Protein AF-A0A2Z6U5D7-F1 (afdb_monomer_lite)

Sequence (70 aa):
MRDLKTGEGWLYLAVVMDLYSHGLVDWHISTHMTTNFVIKAFKKANRLNCPTKGLLFHSDRGSQYTSKRF

Structure (mmCIF, N/CA/C/O backbone):
data_AF-A0A2Z6U5D7-F1
#
_entry.id   AF-A0A2Z6U5D7-F1
#
loop_
_atom_site.group_PDB
_atom_site.id
_atom_site.type_symbol
_atom_site.label_atom_id
_atom_site.label_alt_id
_atom_site.label_comp_id
_atom_site.label_asym_id
_atom_site.label_entity_id
_atom_site.label_seq_id
_atom_site.pdbx_PDB_ins_code
_atom_site.Cartn_x
_atom_site.Cartn_y
_atom_site.Cartn_z
_atom_site.occupancy
_atom_site.B_iso_or_equiv
_atom_site.auth_seq_id
_atom_site.auth_comp_id
_atom_site.auth_asym_id
_atom_site.auth_atom_id
_atom_site.pdbx_PDB_model_num
ATOM 1 N N . MET A 1 1 ? -4.613 1.101 -7.794 1.00 78.44 1 MET A N 1
ATOM 2 C CA . MET A 1 1 ? -3.199 1.017 -8.225 1.00 78.44 1 MET A CA 1
ATOM 3 C C . MET A 1 1 ? -3.031 1.708 -9.578 1.00 78.44 1 MET A C 1
ATOM 5 O O . MET A 1 1 ? -4.018 1.814 -10.297 1.00 78.44 1 MET A O 1
ATOM 9 N N . ARG A 1 2 ? -1.848 2.250 -9.907 1.00 83.12 2 ARG A N 1
ATOM 10 C CA . ARG A 1 2 ? -1.577 2.871 -11.219 1.00 83.12 2 ARG A CA 1
ATOM 11 C C . ARG A 1 2 ? -0.260 2.401 -11.824 1.00 83.12 2 ARG A C 1
ATOM 13 O O . ARG A 1 2 ? 0.738 2.304 -11.111 1.00 83.12 2 ARG A O 1
ATOM 20 N N . ASP A 1 3 ? -0.273 2.222 -13.138 1.00 87.56 3 ASP A N 1
ATOM 21 C CA . ASP A 1 3 ? 0.902 1.896 -13.941 1.00 87.56 3 ASP A CA 1
ATOM 22 C C . ASP A 1 3 ? 1.460 3.179 -14.562 1.00 87.56 3 ASP A C 1
ATOM 24 O O . ASP A 1 3 ? 0.720 4.012 -15.092 1.00 87.56 3 ASP A O 1
ATOM 28 N N . LEU A 1 4 ? 2.772 3.358 -14.470 1.00 88.44 4 LEU A N 1
ATOM 29 C CA . LEU A 1 4 ? 3.492 4.545 -14.910 1.00 88.44 4 LEU A CA 1
ATOM 30 C C . LEU A 1 4 ? 4.548 4.124 -15.928 1.00 88.44 4 LEU A C 1
ATOM 32 O O . LEU A 1 4 ? 5.434 3.328 -15.624 1.00 88.44 4 LEU A O 1
ATOM 36 N N . LYS A 1 5 ? 4.472 4.673 -17.139 1.00 88.9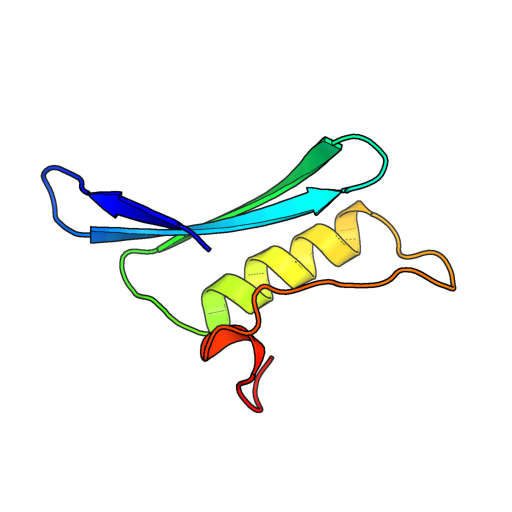4 5 LYS A N 1
ATOM 37 C CA . LYS A 1 5 ? 5.485 4.453 -18.172 1.00 88.94 5 LYS A CA 1
ATOM 38 C C . LYS A 1 5 ? 6.602 5.484 -18.013 1.00 88.94 5 LYS A C 1
ATOM 40 O O . LYS A 1 5 ? 6.335 6.681 -18.092 1.00 88.94 5 LYS A O 1
ATOM 45 N N . THR A 1 6 ? 7.834 5.031 -17.803 1.00 90.69 6 THR A N 1
ATOM 46 C CA . THR A 1 6 ? 9.034 5.877 -17.727 1.00 90.69 6 THR A CA 1
ATOM 47 C C . THR A 1 6 ? 10.019 5.525 -18.842 1.00 90.69 6 THR A C 1
ATOM 49 O O . THR A 1 6 ? 9.836 4.541 -19.562 1.00 90.69 6 THR A O 1
ATOM 52 N N . GLY A 1 7 ? 11.079 6.327 -18.996 1.00 88.62 7 GLY A N 1
ATOM 53 C CA . GLY A 1 7 ? 12.172 6.026 -19.931 1.00 88.62 7 GLY A CA 1
ATOM 54 C C . GLY A 1 7 ? 12.960 4.758 -19.577 1.00 88.62 7 GLY A C 1
ATOM 55 O O . GLY A 1 7 ? 13.633 4.204 -20.437 1.00 88.62 7 GLY A O 1
ATOM 56 N N . GLU A 1 8 ? 12.839 4.276 -18.339 1.00 86.88 8 GLU A N 1
ATOM 57 C CA . GLU A 1 8 ? 13.530 3.087 -17.823 1.00 86.88 8 GLU A CA 1
ATOM 58 C C . GLU A 1 8 ? 12.624 1.841 -17.786 1.00 86.88 8 GLU A C 1
ATOM 60 O O . GLU A 1 8 ? 13.077 0.754 -17.434 1.00 86.88 8 GLU A O 1
ATOM 65 N N . GLY A 1 9 ? 11.343 1.977 -18.149 1.00 89.56 9 GLY A N 1
ATOM 66 C CA . GLY A 1 9 ? 10.373 0.882 -18.167 1.00 89.56 9 GLY A CA 1
ATOM 67 C C . GLY A 1 9 ? 9.083 1.200 -17.414 1.00 89.56 9 GLY A C 1
ATOM 68 O O . GLY A 1 9 ? 8.649 2.348 -17.326 1.00 89.56 9 GLY A O 1
ATOM 69 N N . TRP A 1 10 ? 8.423 0.160 -16.908 1.00 90.50 10 TRP A N 1
ATOM 70 C CA . TRP A 1 10 ? 7.178 0.298 -16.152 1.00 90.50 10 TRP A CA 1
ATOM 71 C C . TRP A 1 10 ? 7.456 0.453 -14.658 1.00 90.50 10 TRP A C 1
ATOM 73 O O . TRP A 1 10 ? 8.195 -0.331 -14.064 1.00 90.50 10 TRP A O 1
ATOM 83 N N . LEU A 1 11 ? 6.808 1.441 -14.050 1.00 90.75 11 LEU A N 1
ATOM 84 C CA . LEU A 1 11 ? 6.722 1.620 -12.609 1.00 90.75 11 LEU A CA 1
ATOM 85 C C . LEU A 1 11 ? 5.281 1.431 -12.142 1.00 90.75 11 LEU A C 1
ATOM 87 O O . LEU A 1 11 ? 4.321 1.731 -12.845 1.00 90.75 11 LEU A O 1
ATOM 91 N N . TYR A 1 12 ? 5.150 0.972 -10.911 1.00 89.00 12 TYR A N 1
ATOM 92 C CA . TYR A 1 12 ? 3.898 0.616 -10.272 1.00 89.00 12 TYR A CA 1
ATOM 93 C C . TYR A 1 12 ? 3.708 1.475 -9.026 1.00 89.00 12 TYR A C 1
ATOM 95 O O . TYR A 1 12 ? 4.549 1.455 -8.127 1.00 89.00 12 TYR A O 1
ATOM 103 N N . LEU A 1 13 ? 2.609 2.225 -8.968 1.00 89.88 13 LEU A N 1
ATOM 104 C CA . LEU A 1 13 ? 2.283 3.153 -7.887 1.00 89.88 13 LEU A CA 1
ATOM 105 C C . LEU A 1 13 ? 1.057 2.661 -7.103 1.00 89.88 13 LEU A C 1
ATOM 107 O O . LEU A 1 13 ? -0.045 2.536 -7.649 1.00 89.88 13 LEU A O 1
ATOM 111 N N . ALA A 1 14 ? 1.228 2.444 -5.797 1.00 90.50 14 ALA A N 1
ATOM 112 C CA . ALA A 1 14 ? 0.120 2.297 -4.854 1.00 90.50 14 ALA A CA 1
ATOM 113 C C . ALA A 1 14 ? -0.024 3.576 -4.034 1.00 90.50 14 ALA A C 1
ATOM 115 O O . ALA A 1 14 ? 0.957 4.088 -3.500 1.00 90.50 14 ALA A O 1
ATOM 116 N N . VAL A 1 15 ? -1.258 4.059 -3.922 1.00 89.75 15 VAL A N 1
ATOM 117 C CA . VAL A 1 15 ? -1.629 5.237 -3.134 1.00 89.75 15 VAL A CA 1
ATOM 118 C C . VAL A 1 15 ? -2.724 4.822 -2.163 1.00 89.75 15 VAL A C 1
ATOM 120 O O . VAL A 1 15 ? -3.650 4.109 -2.549 1.00 89.75 15 VAL A O 1
ATOM 123 N N . VAL A 1 16 ? -2.616 5.277 -0.919 1.00 88.56 16 VAL A N 1
ATOM 124 C CA . VAL A 1 16 ? -3.676 5.215 0.085 1.00 88.56 16 VAL A CA 1
ATOM 125 C C . VAL A 1 16 ? -4.191 6.632 0.295 1.00 88.56 16 VAL A C 1
ATOM 127 O O . VAL A 1 16 ? -3.429 7.537 0.636 1.00 88.56 16 VAL A O 1
ATOM 130 N N . MET A 1 17 ? -5.484 6.822 0.060 1.00 89.12 17 MET A N 1
ATOM 131 C CA . MET A 1 17 ? -6.162 8.109 0.158 1.00 89.12 17 MET A CA 1
ATOM 132 C C . MET A 1 17 ? -7.220 8.036 1.253 1.00 89.12 17 MET A C 1
ATOM 134 O O . MET A 1 17 ? -7.902 7.020 1.389 1.00 89.12 17 MET A O 1
ATOM 138 N N . ASP A 1 18 ? -7.353 9.115 2.014 1.00 86.50 18 ASP A N 1
ATOM 139 C CA . ASP A 1 18 ? -8.508 9.326 2.871 1.00 86.50 18 ASP A CA 1
ATOM 140 C C . ASP A 1 18 ? -9.653 9.882 2.018 1.00 86.50 18 ASP A C 1
ATOM 142 O O . ASP A 1 18 ? -9.541 10.954 1.424 1.00 86.50 18 ASP A O 1
ATOM 146 N N . LEU A 1 19 ? -10.753 9.135 1.945 1.00 85.69 19 LEU A N 1
ATOM 147 C CA . LEU A 1 19 ? -11.925 9.514 1.160 1.00 85.69 19 LEU A CA 1
ATOM 148 C C . LEU A 1 19 ? -12.730 10.650 1.796 1.00 85.69 19 LEU A C 1
ATOM 150 O O . LEU A 1 19 ? -13.498 11.289 1.087 1.00 85.69 19 LEU A O 1
ATOM 154 N N . TYR A 1 20 ? -12.574 10.907 3.098 1.00 83.62 20 TYR A N 1
ATOM 155 C CA . TYR A 1 20 ? -13.272 12.005 3.765 1.00 83.62 20 TYR A CA 1
ATOM 156 C C . TYR A 1 20 ? -12.607 13.352 3.465 1.00 83.62 20 TYR A C 1
ATOM 158 O O . TYR A 1 20 ? -13.264 14.290 3.023 1.00 83.62 20 TYR A O 1
ATOM 166 N N . SER A 1 21 ? -11.293 13.445 3.682 1.00 83.56 21 SER A N 1
ATOM 167 C CA . SER A 1 21 ? -10.538 14.687 3.473 1.00 83.56 21 SER A CA 1
ATOM 168 C C . SER A 1 21 ? -10.011 14.868 2.046 1.00 83.56 21 SER A C 1
ATOM 170 O O . SER A 1 21 ? -9.442 15.913 1.739 1.00 83.56 21 SER A O 1
ATOM 172 N N . HIS A 1 22 ? -10.147 13.850 1.187 1.00 84.06 22 HIS A N 1
ATOM 173 C CA . HIS A 1 22 ? -9.446 13.744 -0.101 1.00 84.06 22 HIS A CA 1
ATOM 174 C C . HIS A 1 22 ? -7.912 13.843 0.023 1.00 84.06 22 HIS A C 1
ATOM 176 O O . HIS A 1 22 ? -7.206 14.087 -0.958 1.00 84.06 22 HIS A O 1
ATOM 182 N N . GLY A 1 23 ? -7.381 13.645 1.233 1.00 84.81 23 GLY A N 1
ATOM 183 C CA . GLY A 1 23 ? -5.962 13.728 1.534 1.00 84.81 23 GLY A CA 1
ATOM 184 C C . GLY A 1 23 ? -5.206 12.468 1.121 1.00 84.81 23 GLY A C 1
ATOM 185 O O . GLY A 1 23 ? -5.684 11.341 1.274 1.00 84.81 23 GLY A O 1
ATOM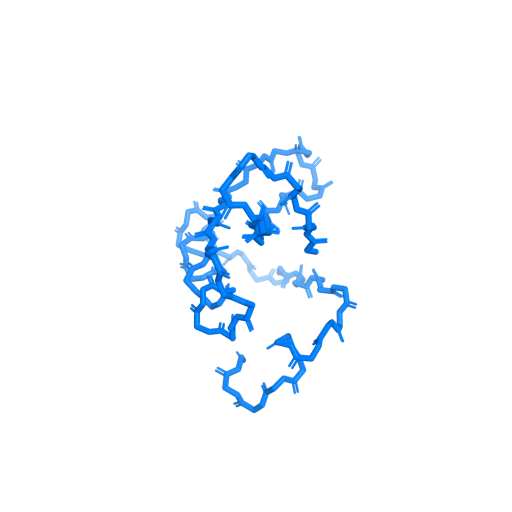 186 N N . LEU A 1 24 ? -3.982 12.650 0.626 1.00 86.62 24 LEU A N 1
ATOM 187 C CA . LEU A 1 24 ? -3.074 11.541 0.355 1.00 86.62 24 LEU A CA 1
ATOM 188 C C . LEU A 1 24 ? -2.387 11.126 1.662 1.00 86.62 24 LEU A C 1
ATOM 190 O O . LEU A 1 24 ? -1.610 11.890 2.226 1.00 86.62 24 LEU A O 1
ATOM 194 N N . VAL A 1 25 ? -2.680 9.913 2.134 1.00 87.00 25 VAL A N 1
ATOM 195 C CA . VAL A 1 25 ? -2.196 9.406 3.428 1.00 87.00 25 VAL A CA 1
ATOM 196 C C . VAL A 1 25 ? -0.816 8.778 3.276 1.00 87.00 25 VAL A C 1
ATOM 198 O O . VAL A 1 25 ? 0.078 9.017 4.083 1.00 87.00 25 VAL A O 1
ATOM 201 N N . ASP A 1 26 ? -0.635 7.959 2.239 1.00 89.00 26 ASP A N 1
ATOM 202 C CA . ASP A 1 26 ? 0.662 7.378 1.911 1.00 89.00 26 ASP A CA 1
ATOM 203 C C . ASP A 1 26 ? 0.725 6.902 0.458 1.00 89.00 26 ASP A C 1
ATOM 205 O O . ASP A 1 26 ? -0.298 6.686 -0.195 1.00 89.00 26 ASP A O 1
ATOM 209 N N . TRP A 1 27 ? 1.938 6.701 -0.049 1.00 89.81 27 TRP A N 1
ATOM 210 C CA . TRP A 1 27 ? 2.171 6.133 -1.368 1.00 89.81 27 TRP A CA 1
ATOM 211 C C . TRP A 1 27 ? 3.490 5.367 -1.429 1.00 89.81 27 TRP A C 1
ATOM 213 O O . TRP A 1 27 ? 4.411 5.594 -0.647 1.00 89.81 27 TRP A O 1
ATOM 223 N N . HIS A 1 28 ? 3.587 4.446 -2.383 1.00 89.00 28 HIS A N 1
ATOM 224 C CA . HIS A 1 28 ? 4.807 3.690 -2.626 1.00 89.00 28 HIS A CA 1
ATOM 225 C C . HIS A 1 28 ? 4.931 3.331 -4.108 1.00 89.00 28 HIS A C 1
ATOM 227 O O . HIS A 1 28 ? 3.951 2.927 -4.738 1.00 89.00 28 HIS A O 1
ATOM 233 N N . ILE A 1 29 ? 6.148 3.451 -4.645 1.00 89.69 29 ILE A N 1
ATOM 234 C CA . ILE A 1 29 ? 6.493 3.090 -6.027 1.00 89.69 29 ILE A CA 1
ATOM 235 C C . ILE A 1 29 ? 7.365 1.831 -6.029 1.00 89.69 29 ILE A C 1
ATOM 237 O O . ILE A 1 29 ? 8.135 1.599 -5.092 1.00 89.69 29 ILE A O 1
ATOM 241 N N . SER A 1 30 ? 7.231 0.999 -7.059 1.00 87.88 30 SER A N 1
ATOM 242 C CA . SER A 1 30 ? 8.119 -0.135 -7.319 1.00 87.88 30 SER A CA 1
ATOM 243 C C . SER A 1 30 ? 8.252 -0.404 -8.817 1.00 87.88 30 SER A C 1
ATOM 245 O O . SER A 1 30 ? 7.334 -0.133 -9.581 1.00 87.88 30 SER A O 1
ATOM 247 N N . THR A 1 31 ? 9.370 -0.990 -9.235 1.00 88.62 31 THR A N 1
ATOM 248 C CA . THR A 1 31 ? 9.558 -1.561 -10.580 1.00 88.62 31 THR A CA 1
ATOM 249 C C . THR A 1 31 ? 8.837 -2.904 -10.751 1.00 88.62 31 THR A C 1
ATOM 251 O O . THR A 1 31 ? 8.663 -3.377 -11.871 1.00 88.62 31 THR A O 1
ATOM 254 N N . HIS A 1 32 ? 8.380 -3.524 -9.653 1.00 84.44 32 HIS A N 1
ATOM 255 C CA . HIS A 1 32 ? 7.690 -4.811 -9.671 1.00 84.44 32 HIS A CA 1
ATOM 256 C C . HIS A 1 32 ? 6.356 -4.760 -8.929 1.00 84.44 32 HIS A C 1
ATOM 258 O O . HIS A 1 32 ? 6.263 -4.376 -7.760 1.00 84.44 32 HIS A O 1
ATOM 264 N N . MET A 1 33 ? 5.319 -5.255 -9.593 1.00 79.94 33 MET A N 1
ATOM 265 C CA . MET A 1 33 ? 3.975 -5.353 -9.048 1.00 79.94 33 MET A CA 1
ATOM 266 C C . MET A 1 33 ? 3.869 -6.534 -8.063 1.00 79.94 33 MET A C 1
ATOM 268 O O . MET A 1 33 ? 3.579 -7.665 -8.444 1.00 79.94 33 MET A O 1
ATOM 272 N N . THR A 1 34 ? 4.133 -6.273 -6.778 1.00 83.19 34 THR A N 1
ATOM 273 C CA . THR A 1 34 ? 4.164 -7.290 -5.706 1.00 83.19 34 THR A CA 1
ATOM 274 C C . THR A 1 34 ? 3.194 -6.979 -4.562 1.00 83.19 34 THR A C 1
ATOM 276 O O . THR A 1 34 ? 2.949 -5.827 -4.227 1.00 83.19 34 THR A O 1
ATOM 279 N N . THR A 1 35 ? 2.686 -7.997 -3.864 1.00 82.94 35 THR A N 1
ATOM 280 C CA . THR A 1 35 ? 1.842 -7.780 -2.671 1.00 82.94 35 THR A CA 1
ATOM 281 C C . THR A 1 35 ? 2.575 -6.999 -1.571 1.00 82.94 35 THR A C 1
ATOM 283 O O . THR A 1 35 ? 1.992 -6.171 -0.874 1.00 82.94 35 THR A O 1
ATOM 286 N N . ASN A 1 36 ? 3.880 -7.231 -1.415 1.00 83.31 36 ASN A N 1
ATOM 287 C CA . ASN A 1 36 ? 4.667 -6.655 -0.324 1.00 83.31 36 ASN A CA 1
ATOM 288 C C . ASN A 1 36 ? 4.700 -5.128 -0.335 1.00 83.31 36 ASN A C 1
ATOM 290 O O . ASN A 1 36 ? 4.685 -4.520 0.734 1.00 83.31 36 ASN A O 1
ATOM 294 N N . PHE A 1 37 ? 4.770 -4.502 -1.511 1.00 85.19 37 PHE A N 1
ATOM 295 C CA . PHE A 1 37 ? 4.838 -3.044 -1.575 1.00 85.19 37 PHE A CA 1
ATOM 296 C C . PHE A 1 37 ? 3.469 -2.414 -1.243 1.00 85.19 37 PHE A C 1
ATOM 298 O O . PHE A 1 37 ? 3.417 -1.424 -0.514 1.00 85.19 37 PHE A O 1
ATOM 305 N N . VAL A 1 38 ? 2.365 -3.052 -1.651 1.00 83.75 38 VAL A N 1
ATOM 306 C CA . VAL A 1 38 ? 0.997 -2.650 -1.283 1.00 83.75 38 VAL A CA 1
ATOM 307 C C . VAL A 1 38 ? 0.776 -2.744 0.232 1.00 83.75 38 VAL A C 1
ATOM 309 O O . VAL A 1 38 ? 0.269 -1.807 0.848 1.00 83.75 38 VAL A O 1
ATOM 312 N N . ILE A 1 39 ? 1.233 -3.834 0.861 1.00 86.81 39 ILE A N 1
ATOM 313 C CA . ILE A 1 39 ? 1.174 -4.002 2.323 1.00 86.81 39 ILE A CA 1
ATOM 314 C C . ILE A 1 39 ? 1.963 -2.901 3.039 1.00 86.81 39 ILE A C 1
ATOM 316 O O . ILE A 1 39 ? 1.531 -2.421 4.087 1.00 86.81 39 ILE A O 1
ATOM 320 N N . LYS A 1 40 ? 3.128 -2.497 2.513 1.00 86.12 40 LYS A N 1
ATOM 321 C CA . LYS A 1 40 ? 3.935 -1.425 3.117 1.00 86.12 40 LYS A CA 1
ATOM 322 C C . LYS A 1 40 ? 3.179 -0.098 3.132 1.00 86.12 40 LYS A C 1
ATOM 324 O O . LYS A 1 40 ? 3.089 0.505 4.201 1.00 86.12 40 LYS A O 1
ATOM 329 N N . ALA A 1 41 ? 2.603 0.297 1.995 1.00 85.56 41 ALA A N 1
ATOM 330 C CA . ALA A 1 41 ? 1.801 1.516 1.887 1.00 85.56 41 ALA A CA 1
ATOM 331 C C . ALA A 1 41 ? 0.597 1.480 2.846 1.00 85.56 41 ALA A C 1
ATOM 333 O O . ALA A 1 41 ? 0.366 2.415 3.611 1.00 85.56 41 ALA A O 1
ATOM 334 N N . PHE A 1 42 ? -0.119 0.350 2.901 1.00 86.56 42 PHE A N 1
ATOM 335 C CA . PHE A 1 42 ? -1.243 0.180 3.823 1.00 86.56 42 PHE A CA 1
ATOM 336 C C . PHE A 1 42 ? -0.821 0.271 5.298 1.00 86.56 42 PHE A C 1
ATOM 338 O O . PHE A 1 42 ? -1.428 1.001 6.076 1.00 86.56 42 PHE A O 1
ATOM 345 N N . LYS A 1 43 ? 0.249 -0.425 5.706 1.00 86.75 43 LYS A N 1
ATOM 346 C CA . LYS A 1 43 ? 0.719 -0.423 7.103 1.00 86.75 43 LYS A CA 1
ATOM 347 C C . LYS A 1 43 ? 1.195 0.946 7.573 1.00 86.75 43 LYS A C 1
ATOM 349 O O . LYS A 1 43 ? 1.099 1.233 8.766 1.00 86.75 43 LYS A O 1
ATOM 354 N N . LYS A 1 44 ? 1.773 1.756 6.687 1.00 84.69 44 LYS A N 1
ATOM 355 C CA . LYS A 1 44 ? 2.185 3.120 7.024 1.00 84.69 44 LYS A CA 1
ATOM 356 C C . LYS A 1 44 ? 0.966 4.037 7.100 1.00 84.69 44 LYS A C 1
ATOM 358 O O . LYS A 1 44 ? 0.812 4.706 8.117 1.00 84.69 44 LYS A O 1
ATOM 363 N N . ALA A 1 45 ? 0.041 3.957 6.145 1.00 84.88 45 ALA A N 1
ATOM 364 C CA . ALA A 1 45 ? -1.218 4.696 6.212 1.00 84.88 45 ALA A CA 1
ATOM 365 C C . ALA A 1 45 ? -2.040 4.375 7.476 1.00 84.88 45 ALA A C 1
ATOM 367 O O . ALA A 1 45 ? -2.506 5.279 8.163 1.00 84.88 45 ALA A O 1
ATOM 368 N N . ASN A 1 46 ? -2.136 3.095 7.847 1.00 84.25 46 ASN A N 1
ATOM 369 C CA . ASN A 1 46 ? -2.834 2.656 9.056 1.00 84.25 46 ASN A CA 1
ATOM 370 C C . ASN A 1 46 ? -2.191 3.188 10.347 1.00 84.25 46 ASN A C 1
ATOM 372 O O . ASN A 1 46 ? -2.876 3.391 11.340 1.00 84.25 46 ASN A O 1
ATOM 376 N N . ARG A 1 47 ? -0.873 3.420 10.359 1.00 83.12 47 ARG A N 1
ATOM 377 C CA . ARG A 1 47 ? -0.203 4.047 11.509 1.00 83.12 47 ARG A CA 1
ATOM 378 C C . ARG A 1 47 ? -0.433 5.552 11.568 1.00 83.12 47 ARG A C 1
ATOM 380 O O . ARG A 1 47 ? -0.574 6.077 12.663 1.00 83.12 47 ARG A O 1
ATOM 387 N N . LEU A 1 48 ? -0.453 6.225 10.418 1.00 79.50 48 LEU A N 1
ATOM 388 C CA . LEU A 1 48 ? -0.612 7.680 10.336 1.00 79.50 48 LEU A CA 1
ATOM 389 C C . LEU A 1 48 ? -2.032 8.137 10.685 1.00 79.50 48 LEU A C 1
ATOM 391 O O . LEU A 1 48 ? -2.194 9.168 11.324 1.00 79.50 48 LEU A O 1
ATOM 395 N N . ASN A 1 49 ? -3.045 7.353 10.309 1.00 75.69 49 ASN A N 1
ATOM 396 C CA . ASN A 1 49 ? -4.447 7.727 10.497 1.00 75.69 49 ASN A CA 1
ATOM 397 C C . ASN A 1 49 ? -5.078 7.247 11.811 1.00 75.69 49 ASN A C 1
ATOM 399 O O . ASN A 1 49 ? -6.262 7.503 11.999 1.00 75.69 49 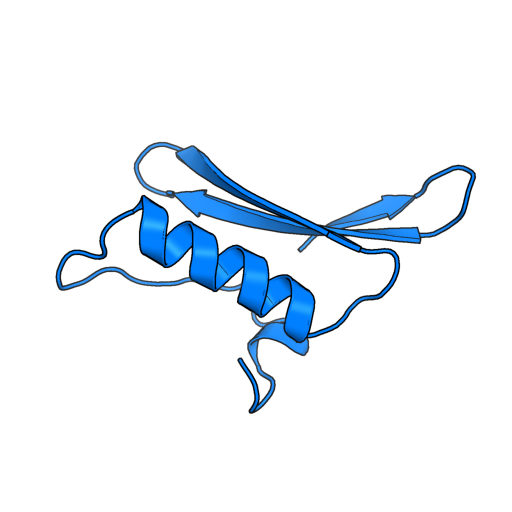ASN A O 1
ATOM 403 N N . CYS A 1 50 ? -4.334 6.563 12.697 1.00 71.12 50 CYS A N 1
ATOM 404 C CA . CYS A 1 50 ? -4.813 6.086 14.008 1.00 71.12 50 CYS A CA 1
ATOM 405 C C . CYS A 1 50 ? -6.259 5.545 13.955 1.00 71.12 50 CYS A C 1
ATOM 407 O O . CYS A 1 50 ? -7.180 6.229 14.405 1.00 71.12 50 CYS A O 1
ATOM 409 N N . PRO A 1 51 ? -6.483 4.350 13.377 1.00 71.31 51 PRO A N 1
ATOM 410 C CA . PRO A 1 51 ? -7.807 3.877 12.992 1.0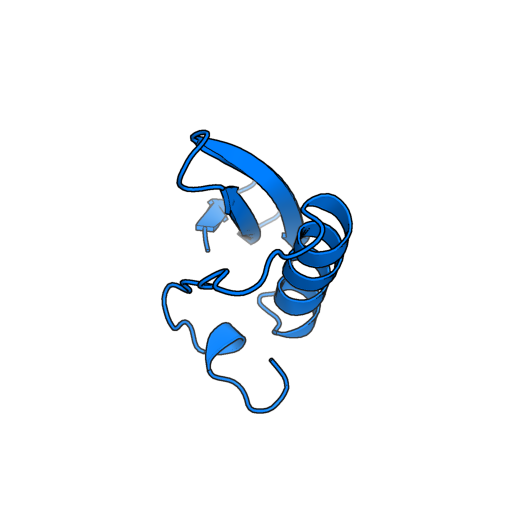0 71.31 51 PRO A CA 1
ATOM 411 C C . PRO A 1 51 ? -8.799 3.954 14.151 1.00 71.31 51 PRO A C 1
ATOM 413 O O . PRO A 1 51 ? -8.663 3.272 15.168 1.0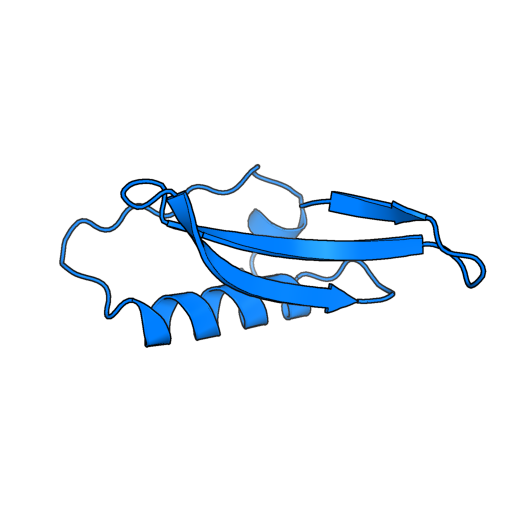0 71.31 51 PRO A O 1
ATOM 416 N N . THR A 1 52 ? -9.826 4.779 13.972 1.00 74.88 52 THR A N 1
ATOM 417 C CA . THR A 1 52 ? -10.994 4.805 14.842 1.00 74.88 52 THR A CA 1
ATOM 418 C C . THR A 1 52 ? -11.893 3.612 14.525 1.00 74.88 52 THR A C 1
ATOM 420 O O . THR A 1 52 ? -11.900 3.060 13.418 1.00 74.88 52 THR A O 1
ATOM 423 N N . LYS A 1 53 ? -12.653 3.163 15.526 1.00 81.25 53 LYS A N 1
ATOM 424 C CA . LYS A 1 53 ? -13.585 2.045 15.366 1.00 81.25 53 LYS A CA 1
ATOM 425 C C . LYS A 1 53 ? -14.585 2.380 14.248 1.00 81.25 53 LYS A C 1
ATOM 427 O O . LYS A 1 53 ? -15.275 3.388 14.338 1.00 81.25 53 LYS A O 1
ATOM 432 N N . GLY A 1 54 ? -14.656 1.533 13.220 1.00 80.25 54 GLY A N 1
ATOM 433 C CA . GLY A 1 54 ? -15.525 1.736 12.053 1.00 80.25 54 GLY A CA 1
ATOM 434 C C . GLY A 1 54 ? -14.814 2.183 10.769 1.00 80.25 54 GLY A C 1
ATOM 435 O O . GLY A 1 54 ? -15.487 2.354 9.757 1.00 80.25 54 GLY A O 1
ATOM 436 N N . LEU A 1 55 ? -13.482 2.333 10.770 1.00 81.94 55 LEU A N 1
ATOM 437 C CA . LEU A 1 55 ? -12.722 2.609 9.547 1.00 81.94 55 LEU A CA 1
ATOM 438 C C . LEU A 1 55 ? -12.902 1.480 8.514 1.00 81.94 55 LEU A C 1
ATOM 440 O O . LEU A 1 55 ? -12.596 0.318 8.788 1.00 81.94 55 LEU A O 1
ATOM 444 N N . LEU A 1 56 ? -13.363 1.835 7.313 1.00 86.19 56 LEU A N 1
ATOM 445 C CA . LEU A 1 56 ? -13.513 0.919 6.184 1.00 86.19 56 LEU A CA 1
ATOM 446 C C . LEU A 1 56 ? -12.361 1.104 5.198 1.00 86.19 56 LEU A C 1
ATOM 448 O O . LEU A 1 56 ? -12.134 2.198 4.687 1.00 86.19 56 LEU A O 1
ATOM 452 N N . PHE A 1 57 ? -11.660 0.013 4.896 1.00 85.25 57 PHE A N 1
ATOM 453 C CA . PHE A 1 57 ? -10.653 -0.007 3.843 1.00 85.25 57 PHE A CA 1
ATOM 454 C C . PHE A 1 57 ? -11.268 -0.506 2.534 1.00 85.25 57 PHE A C 1
ATOM 456 O O . PHE A 1 57 ? -11.759 -1.634 2.456 1.00 85.25 57 PHE A O 1
ATOM 463 N N . HIS A 1 58 ? -11.219 0.331 1.499 1.00 86.62 58 HIS A N 1
ATOM 464 C CA . HIS A 1 58 ? -11.644 -0.026 0.151 1.00 86.62 58 HIS A CA 1
ATOM 465 C C . HIS A 1 58 ? -10.417 -0.229 -0.742 1.00 86.62 58 HIS A C 1
ATOM 467 O O . HIS A 1 58 ? -9.588 0.670 -0.876 1.00 86.62 58 HIS A O 1
ATOM 473 N N . SER A 1 59 ? -10.310 -1.402 -1.367 1.00 84.12 59 SER A N 1
ATOM 474 C CA . SER A 1 59 ? -9.321 -1.674 -2.412 1.00 84.12 59 SER A CA 1
ATOM 475 C C . SER A 1 59 ? -10.014 -1.912 -3.746 1.00 84.12 59 SER A C 1
ATOM 477 O O . SER A 1 59 ? -11.158 -2.362 -3.795 1.00 84.12 59 SER A O 1
ATOM 479 N N . ASP A 1 60 ? -9.283 -1.687 -4.832 1.00 77.88 60 ASP A N 1
ATOM 480 C CA . ASP A 1 60 ? -9.707 -1.996 -6.201 1.00 77.88 60 ASP A CA 1
ATOM 481 C C . ASP A 1 60 ? -9.743 -3.511 -6.504 1.00 77.88 60 ASP A C 1
ATOM 483 O O . ASP A 1 60 ? -9.958 -3.910 -7.646 1.00 77.88 60 ASP A O 1
ATOM 487 N N . ARG A 1 61 ? -9.566 -4.364 -5.480 1.00 74.25 61 ARG A N 1
ATOM 488 C CA . ARG A 1 61 ? -9.575 -5.836 -5.548 1.00 74.25 61 ARG A CA 1
ATOM 489 C C . ARG A 1 61 ? -8.589 -6.440 -6.555 1.00 74.25 61 ARG A C 1
ATOM 491 O O . ARG A 1 61 ? -8.788 -7.571 -6.996 1.00 74.25 61 ARG A O 1
ATOM 498 N N . GLY A 1 62 ? -7.493 -5.747 -6.868 1.00 79.69 62 GLY A N 1
ATOM 499 C CA . GLY A 1 62 ? -6.389 -6.336 -7.633 1.00 79.69 62 GLY A CA 1
ATOM 500 C C . GLY A 1 62 ? -5.850 -7.629 -6.998 1.00 79.69 62 GLY A C 1
ATOM 501 O O . GLY A 1 62 ? -6.045 -7.889 -5.806 1.00 79.69 62 GLY A O 1
ATOM 502 N N . SER A 1 63 ? -5.140 -8.452 -7.776 1.00 78.19 63 SER A N 1
ATOM 503 C CA . SER A 1 63 ? -4.583 -9.737 -7.308 1.00 78.19 63 SER A CA 1
ATOM 504 C C . SER A 1 63 ? -3.660 -9.592 -6.090 1.00 78.19 63 SER A C 1
ATOM 506 O O . SER A 1 63 ? -3.538 -10.500 -5.274 1.00 78.19 63 SER A O 1
ATOM 508 N N . GLN A 1 64 ? -3.052 -8.420 -5.917 1.00 78.44 64 GLN A N 1
ATOM 509 C CA . GLN A 1 64 ? -2.227 -8.058 -4.769 1.00 78.44 64 GLN A CA 1
ATOM 510 C C . GLN A 1 64 ? -3.083 -7.883 -3.508 1.00 78.44 64 GLN A C 1
ATOM 512 O O . GLN A 1 64 ? -2.718 -8.396 -2.454 1.00 78.44 64 GLN A O 1
ATOM 517 N N . TYR A 1 65 ? -4.239 -7.224 -3.622 1.00 77.12 65 TYR A N 1
ATOM 518 C CA . TYR A 1 65 ? -5.173 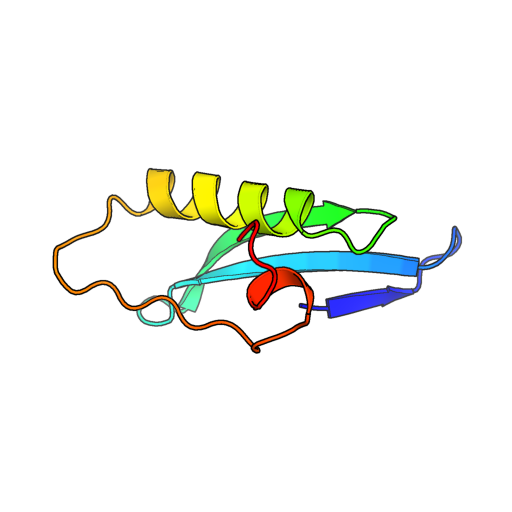-6.961 -2.520 1.00 77.12 65 TYR A CA 1
ATOM 519 C C . TYR A 1 65 ? -6.054 -8.166 -2.163 1.00 77.12 65 TYR A C 1
ATOM 521 O O . TYR A 1 65 ? -6.630 -8.206 -1.082 1.00 77.12 65 TYR A O 1
ATOM 529 N N . THR A 1 66 ? -6.173 -9.144 -3.063 1.00 79.88 66 THR A N 1
ATOM 530 C CA . THR A 1 66 ? -6.929 -10.393 -2.843 1.00 79.88 66 THR A CA 1
ATOM 531 C C . THR A 1 66 ? -6.032 -11.584 -2.493 1.00 79.88 66 THR A C 1
ATOM 533 O O . THR A 1 66 ? -6.521 -12.685 -2.239 1.00 79.88 66 THR A O 1
ATOM 536 N N . SER A 1 67 ? -4.710 -11.391 -2.466 1.00 81.69 67 SER A N 1
ATOM 537 C CA . SER A 1 67 ? -3.766 -12.447 -2.099 1.00 81.69 67 SER A CA 1
ATOM 538 C C . SER A 1 67 ? -3.860 -12.789 -0.608 1.00 81.69 67 SER A C 1
ATOM 540 O O . SER A 1 67 ? -4.022 -11.899 0.216 1.00 81.69 67 SER A O 1
ATOM 542 N N . LYS A 1 68 ? -3.636 -14.060 -0.235 1.00 79.31 68 LYS A N 1
ATOM 543 C CA . LYS A 1 68 ? -3.625 -14.521 1.177 1.00 79.31 68 LYS A CA 1
ATOM 544 C C . LYS A 1 68 ? -2.665 -13.755 2.100 1.00 79.31 68 LYS A C 1
ATOM 546 O O . LYS A 1 68 ? -2.720 -13.922 3.312 1.00 79.31 68 LYS A O 1
ATOM 551 N N . ARG A 1 69 ? -1.703 -13.034 1.523 1.00 79.62 69 ARG A N 1
ATOM 552 C CA . ARG A 1 69 ? -0.650 -12.329 2.255 1.00 79.62 69 ARG A CA 1
ATOM 553 C C . ARG A 1 69 ? -1.045 -10.890 2.615 1.00 79.62 69 ARG A C 1
ATOM 555 O O . ARG A 1 69 ? -0.390 -10.327 3.491 1.00 79.62 69 ARG A O 1
ATOM 562 N N . PHE A 1 70 ? -2.027 -10.310 1.920 1.00 75.44 70 PHE A N 1
ATOM 563 C CA . PHE A 1 70 ? -2.602 -8.999 2.228 1.00 75.44 70 PHE A CA 1
ATOM 564 C C . PHE A 1 70 ? -3.611 -9.136 3.370 1.00 75.44 70 PHE A C 1
ATOM 566 O O . PHE A 1 70 ? -3.522 -8.310 4.305 1.00 75.44 70 PHE A O 1
#

Secondary structure (DSSP, 8-state):
-EEEEETTEEEEEEEEE-TTT--EEEEEEESS--HHHHHHHHHHHHHHT-PPTTPPP-----TTTSSTT-

Foldseek 3Di:
DDWDQDPVGIKDKDWDADPVVRDTQFMDIDPDDALVRNVVRVVSSCVRVVDDPPDDDDDPPPPSVVDPVD

Radius of gyration: 12.78 Å; chains: 1; bounding box: 29×29×35 Å

pLDDT: mean 84.1, std 4.83, range [71.12, 90.75]

=== Feature glossary ===
The record interleaves many kinds of information about one protein. Here is each kind framed as the question it answers.

Q: What does the local fold look like, residue by residue?
A: A 3Di character summarizes, for each residue, the relative orientation of the Cα frame of its nearest spatial neighbor. Because it encodes fold topology rather than chemistry, 3Di alignments detect remote structural similarity that sequence alignment misses.

Q: Which residues are in helices, strands, or loops?
A: Secondary structure is the local, repeating backbone conformation. DSSP classifies it into eight states by reading the hydrogen-bond network: three helix types (H, G, I), two β types (E, B), two non-regular types (T, S), and unstructured coil (-).

Q: How big and how compact is the whole molecule?
A: Three whole-structure scalars: the radius of gyration (RMS distance of Cα from centroid, in Å), the count of Cα–Cα contacts (pairs closer than 8 Å and separated by more than four residues in sequence — i.e. tertiary, not local, contacts), and the bounding-box dimensions. Together they distinguish compact globular folds from extended fibres or disordered chains.

Q: How confident is the AlphaFold model at each residue?
A: For AlphaFold models, the B-factor field carries pLDDT — the model's own estimate of local accuracy on a 0–100 scale. Regions with pLDDT<50 should be treated as essentially unmodeled; they often correspond to intrinsically disordered segments.

Q: What family and function is it annotated with?
A: Functional annotations link the protein to curated databases. InterPro entries identify conserved domains and families by matching the sequence against member-database signatures (Pfam, PROSITE, CDD, …). Gene Ontology (GO) terms describe molecular function, biological process, and cellular component in a controlled vocabulary. CATH places the structure in a hierarchical fold classification (Class/Architecture/Topology/Homologous-superfamily). The organism is the source species.

Q: What known structures does this most resemble?
A: Nearest PDB neighbors are the top structural matches found by Foldseek when searching this structure against the entire Protein Data Bank. Each hit reports a TM-score (0 to 1; >0.5 almost always implies the same fold) and an E-value. These are *structural* homologs — they may share no detectable sequence similarity.

Q: Which residues are buried vs exposed?
A: Solvent-accessible surface area (SASA) is the area in Å² traced out by the centre of a 1.4 Å probe sphere (a water molecule) rolled over the protein's van der Waals surface (Shrake–Rupley / Lee–Richards construction). Buried residues have near-zero SASA; fully exposed residues can exceed 200 Å². The total SASA scales roughly with the number of surface residues.

Q: What are the backbone torsion angles?
A: φ (phi) and ψ (psi) are the two rotatable backbone dihedrals per residue: φ is the C(i-1)–N–Cα–C torsion, ψ is the N–Cα–C–N(i+1) torsion, both in degrees on (−180°, 180°]. α-helical residues cluster near (−60°, −45°); β-strand residues near (−120°, +130°). A Ramachandran plot is simply a scatter of (φ, ψ) for every residue.

Q: Are the domains correctly placed relative to each other?
A: Predicted aligned error is AlphaFold's pairwise confidence. Unlike pLDDT (per-residue), PAE is per-residue-pair and captures whether two parts of the structure are correctly placed relative to each other. Units are ångströms of expected positional error.

Q: What if only a Cα trace is available?
A: P-SEA three-state annotation labels each residue as helix, strand, or coil based purely on the geometry of the Cα trace. It serves as a fallback when the full backbone (and thus DSSP) is unavailable.

Q: What is the amino-acid chain?
A: This is the polypeptide sequence — one letter per residue, N-terminus first. Length ranges from a few dozen residues for small domains to over a thousand for large multi-domain proteins.

Q: What do the rendered images show?
A: The six renders are orthographic views along the three Cartesian axes in both directions. Representation (cartoon, sticks, or surface) and color scheme (sequence-rainbow or by-chain) vary across proteins so the training set covers all the common visualization conventions.

Q: What do the diagnostic plots show?
A: Plot images: a contact map (which residues are close in 3D, as an N×N binary image), a Ramachandran scatter (backbone torsion angles, revealing secondary-structure composition at a glance), and — for AlphaFold structures — a PAE heatmap (pairwise prediction confidence).

Q: How mobile is each atom in the crystal?
A: B-factor (Debye–Waller factor) reflects atomic displacement in the crystal lattice. It is an experimental observable (units Å²), not a prediction; low values mean the atom is pinned down, high values mean it moves or is heterogeneous across the crystal.

Q: Where is each backbone atom in 3D?
A: The mmCIF table is the protein's shape written out atom by atom. For each backbone N, Cα, C, and carbonyl O, it records an (x, y, z) coordinate triple in Å plus the residue type, chain letter, and residue number.